Protein AF-A0AAJ0V4L4-F1 (afdb_monomer)

Foldseek 3Di:
DDDDDVVVVVVVVVVCCVVCVPPDDDDDDCQPPPCVVQDDPPDDDDDDAADPPDPGPVDDDDPVNVVSVVD

Secondary structure (DSSP, 8-state):
-PPP-HHHHHHHHHHHHHHHTT-----S-IIIIIIHHH--TT------PPPTTS--TTS---HHHHHHHH-

Radius of gyration: 16.64 Å; Cα contacts (8 Å, |Δi|>4): 17; chains: 1; bounding box: 26×41×33 Å

pLDDT: mean 85.75, std 10.92, range [44.84, 96.62]

Mean predicted aligned error: 6.74 Å

Sequence (71 aa):
MRRLVLPRIEEALSAAQIRLANAYIERLEWAVTCIDRCDRPHALFCLGPPYFETEGYGVPFPFAQYEKMAD

Structure (mmCIF, N/CA/C/O backbone):
data_AF-A0AAJ0V4L4-F1
#
_entry.id   AF-A0AAJ0V4L4-F1
#
loop_
_atom_site.group_PDB
_atom_site.id
_atom_site.type_symbol
_atom_site.label_atom_id
_atom_site.label_alt_id
_atom_site.label_comp_id
_atom_site.label_asym_id
_atom_site.label_entity_id
_atom_site.label_seq_id
_atom_site.pdbx_PDB_ins_code
_atom_site.Cartn_x
_atom_site.Cartn_y
_atom_site.Cartn_z
_atom_site.occupancy
_atom_site.B_iso_or_equiv
_atom_site.auth_seq_id
_atom_site.auth_comp_id
_atom_site.auth_asym_id
_atom_site.auth_atom_id
_atom_site.pdbx_PDB_model_num
ATOM 1 N N . MET A 1 1 ? 10.105 22.155 -12.833 1.00 44.84 1 MET A N 1
ATOM 2 C CA . MET A 1 1 ? 10.738 21.644 -11.596 1.00 44.84 1 MET A CA 1
ATOM 3 C C . MET A 1 1 ? 10.528 22.675 -10.488 1.00 44.84 1 MET A C 1
ATOM 5 O O . MET A 1 1 ? 10.975 23.805 -10.638 1.00 44.84 1 MET A O 1
ATOM 9 N N . ARG A 1 2 ? 9.727 22.367 -9.459 1.00 56.12 2 ARG A N 1
ATOM 10 C CA . ARG A 1 2 ? 9.359 23.340 -8.409 1.00 56.12 2 ARG A CA 1
ATOM 11 C C . ARG A 1 2 ? 10.531 23.490 -7.431 1.00 56.12 2 ARG A C 1
ATOM 13 O O . ARG A 1 2 ? 11.034 22.489 -6.936 1.00 56.12 2 ARG A O 1
ATOM 20 N N . ARG A 1 3 ? 10.974 24.724 -7.174 1.00 59.28 3 ARG A N 1
ATOM 21 C CA . ARG A 1 3 ? 12.058 25.023 -6.225 1.00 59.28 3 ARG A CA 1
ATOM 22 C C . ARG A 1 3 ? 11.564 24.731 -4.805 1.00 59.28 3 ARG A C 1
ATOM 24 O O . ARG A 1 3 ? 10.533 25.265 -4.399 1.00 59.28 3 ARG A O 1
ATOM 31 N N . LEU A 1 4 ? 12.267 23.868 -4.080 1.00 57.16 4 LEU A N 1
ATOM 32 C CA . LEU A 1 4 ? 12.007 23.617 -2.664 1.00 57.16 4 LEU A CA 1
ATOM 33 C C . LEU A 1 4 ? 12.472 24.841 -1.865 1.00 57.16 4 LEU A C 1
ATOM 35 O O . LEU A 1 4 ? 13.610 25.282 -2.013 1.00 57.16 4 LEU A O 1
ATOM 39 N N . VAL A 1 5 ? 11.578 25.417 -1.064 1.00 66.56 5 VAL A N 1
ATOM 40 C CA . VAL A 1 5 ? 11.867 26.558 -0.184 1.00 66.56 5 VAL A CA 1
ATOM 41 C C . VAL A 1 5 ? 11.688 26.066 1.248 1.00 66.56 5 VAL A C 1
ATOM 43 O O . VAL A 1 5 ? 10.666 25.450 1.543 1.00 66.56 5 VAL A O 1
ATOM 46 N N . LEU A 1 6 ? 12.670 26.309 2.117 1.00 66.19 6 LEU A N 1
ATOM 47 C CA . LEU A 1 6 ? 12.749 25.719 3.463 1.00 66.19 6 LEU A CA 1
ATOM 48 C C . LEU A 1 6 ? 11.462 25.849 4.315 1.00 66.19 6 LEU A C 1
ATOM 50 O O . LEU A 1 6 ? 11.035 24.821 4.837 1.00 66.19 6 LEU A O 1
ATOM 54 N N . PRO A 1 7 ? 10.761 27.004 4.376 1.00 69.75 7 PRO A N 1
ATOM 55 C CA . PRO A 1 7 ? 9.529 27.128 5.169 1.00 69.75 7 PRO A CA 1
ATOM 56 C C . PRO A 1 7 ? 8.408 26.1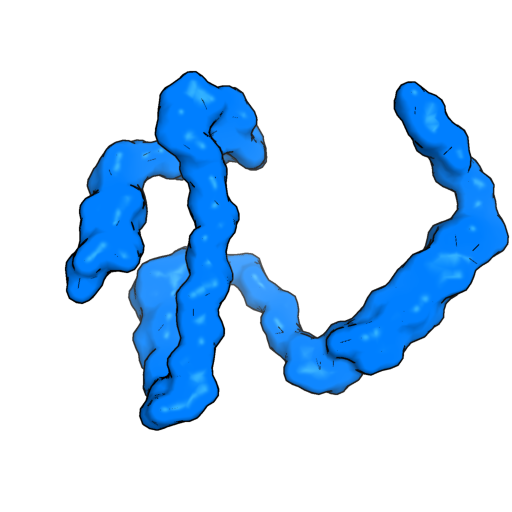93 4.690 1.00 69.75 7 PRO A C 1
ATOM 58 O O . PRO A 1 7 ? 7.617 25.680 5.470 1.00 69.75 7 PRO A O 1
ATOM 61 N N . ARG A 1 8 ? 8.375 25.898 3.386 1.00 76.38 8 ARG A N 1
ATOM 62 C CA . ARG A 1 8 ? 7.372 25.011 2.786 1.00 76.38 8 ARG A CA 1
ATOM 63 C C . ARG A 1 8 ? 7.640 23.533 3.091 1.00 76.38 8 ARG A C 1
ATOM 65 O O . ARG A 1 8 ? 6.714 22.729 3.047 1.00 76.38 8 ARG A O 1
ATOM 72 N N . ILE A 1 9 ? 8.892 23.165 3.372 1.00 88.81 9 ILE A N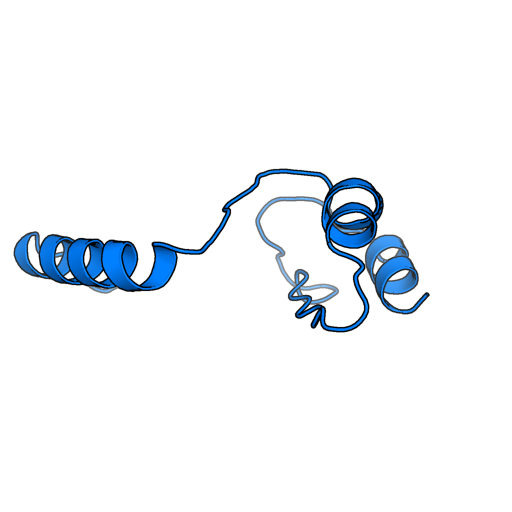 1
ATOM 73 C CA . ILE A 1 9 ? 9.238 21.808 3.815 1.00 88.81 9 ILE A CA 1
ATOM 74 C C . ILE A 1 9 ? 8.794 21.614 5.264 1.00 88.81 9 ILE A C 1
ATOM 76 O O . ILE A 1 9 ? 8.203 20.588 5.574 1.00 88.81 9 ILE A O 1
ATOM 80 N N . GLU A 1 10 ? 9.031 22.596 6.130 1.00 89.44 10 GLU A N 1
ATOM 81 C CA . GLU A 1 10 ? 8.641 22.531 7.541 1.00 89.44 10 GLU A CA 1
ATOM 82 C C . GLU A 1 10 ? 7.125 22.370 7.719 1.00 89.44 10 GLU A C 1
ATOM 84 O O . GLU A 1 10 ? 6.673 21.485 8.451 1.00 89.44 10 GLU A O 1
ATOM 89 N N . GLU A 1 11 ? 6.333 23.150 6.979 1.00 89.88 11 GLU A N 1
ATOM 90 C CA . GLU A 1 11 ? 4.872 23.008 6.948 1.00 89.88 11 GLU A CA 1
ATOM 91 C C . GLU A 1 11 ? 4.447 21.608 6.475 1.00 89.88 11 GLU A C 1
ATOM 93 O O . GLU A 1 11 ? 3.573 20.975 7.073 1.00 89.88 11 GLU A O 1
ATOM 98 N N . ALA A 1 12 ? 5.086 21.091 5.418 1.00 90.50 12 ALA A N 1
ATOM 99 C CA . ALA A 1 12 ? 4.781 19.769 4.878 1.00 90.50 12 ALA A CA 1
ATOM 100 C C . ALA A 1 12 ? 5.136 18.643 5.861 1.00 90.50 12 ALA A C 1
ATOM 102 O O . ALA A 1 12 ? 4.355 17.702 6.014 1.00 90.50 12 ALA A O 1
ATOM 103 N N . LEU A 1 13 ? 6.279 18.746 6.544 1.00 92.25 13 LEU A N 1
ATOM 104 C CA . LEU A 1 13 ? 6.720 17.780 7.551 1.00 92.25 13 LEU A CA 1
ATOM 105 C C . LEU A 1 13 ? 5.812 17.803 8.782 1.00 92.25 13 LEU A C 1
ATOM 107 O O . LEU A 1 13 ? 5.389 16.742 9.239 1.00 92.25 13 LEU A O 1
ATOM 111 N N . SER A 1 14 ? 5.436 18.990 9.261 1.00 93.75 14 SER A N 1
ATOM 112 C CA . SER A 1 14 ? 4.499 19.140 10.382 1.00 93.75 14 SER A CA 1
ATOM 113 C C . SER A 1 14 ? 3.140 18.509 10.060 1.00 93.75 14 SER A C 1
ATOM 115 O O . SER A 1 14 ? 2.590 17.748 10.858 1.00 93.75 14 SER A O 1
ATOM 117 N N . ALA A 1 15 ? 2.615 18.751 8.854 1.00 93.62 15 ALA A N 1
ATOM 118 C CA . ALA A 1 15 ? 1.375 18.126 8.402 1.00 93.62 15 ALA A CA 1
ATOM 119 C C . ALA A 1 15 ? 1.508 16.601 8.236 1.00 93.62 15 ALA A C 1
ATOM 121 O O . ALA A 1 15 ? 0.576 15.863 8.569 1.00 93.62 15 ALA A O 1
ATOM 122 N N . ALA A 1 16 ? 2.646 16.116 7.728 1.00 93.44 16 ALA A N 1
ATOM 123 C CA . ALA A 1 16 ? 2.913 14.688 7.581 1.00 93.44 16 ALA A CA 1
ATOM 124 C C . ALA A 1 16 ? 2.966 13.983 8.942 1.00 93.44 16 ALA A C 1
ATOM 126 O O . ALA A 1 16 ? 2.343 12.936 9.089 1.00 93.44 16 ALA A O 1
ATOM 127 N N . GLN A 1 17 ? 3.617 14.580 9.946 1.00 93.94 17 GLN A N 1
ATOM 128 C CA . GLN A 1 17 ? 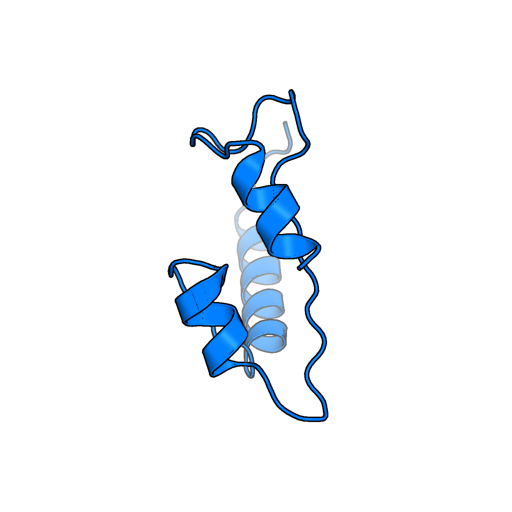3.682 14.036 11.304 1.00 93.94 17 GLN A CA 1
ATOM 129 C C . GLN A 1 17 ? 2.282 13.774 11.876 1.00 93.94 17 GLN A C 1
ATOM 131 O O . GLN A 1 17 ? 2.019 12.685 12.377 1.00 93.94 17 GLN A O 1
ATOM 136 N N . ILE A 1 18 ? 1.369 14.745 11.765 1.00 95.81 18 ILE A N 1
ATOM 137 C CA . ILE A 1 18 ? -0.003 14.605 12.280 1.00 95.81 18 ILE A CA 1
ATOM 138 C C . ILE A 1 18 ? -0.759 13.500 11.529 1.00 95.81 18 ILE A C 1
ATOM 140 O O . ILE A 1 18 ? -1.432 12.680 12.149 1.00 95.81 18 ILE A O 1
ATOM 144 N N . ARG A 1 19 ? -0.637 13.446 10.197 1.00 96.06 19 ARG A N 1
ATOM 145 C CA . ARG A 1 19 ? -1.339 12.450 9.365 1.00 96.06 19 ARG A CA 1
ATOM 146 C C . ARG A 1 19 ? -0.814 11.029 9.556 1.00 96.06 19 ARG A C 1
ATOM 148 O O . ARG A 1 19 ? -1.583 10.083 9.432 1.00 96.06 19 ARG A O 1
ATOM 155 N N . LEU A 1 20 ? 0.476 10.886 9.843 1.00 96.19 20 LEU A N 1
ATOM 156 C CA . LEU A 1 20 ? 1.150 9.597 9.989 1.00 96.19 20 LEU A CA 1
ATOM 157 C C . LEU A 1 20 ? 1.225 9.117 11.443 1.00 96.19 20 LEU A C 1
ATOM 159 O O . LEU A 1 20 ? 1.756 8.039 11.683 1.00 96.19 20 LEU A O 1
ATOM 163 N N . ALA A 1 21 ? 0.674 9.862 12.409 1.00 96.62 21 ALA A N 1
ATOM 164 C CA . ALA A 1 21 ? 0.757 9.527 13.833 1.00 96.62 21 ALA A CA 1
ATOM 165 C C . ALA A 1 21 ? 0.235 8.116 14.181 1.00 96.62 21 ALA A C 1
ATOM 167 O O . ALA A 1 21 ? 0.687 7.526 15.155 1.00 96.62 21 ALA A O 1
ATOM 168 N N . ASN A 1 22 ? -0.682 7.569 13.376 1.00 95.62 22 ASN A N 1
ATOM 169 C CA . ASN A 1 22 ? -1.225 6.213 13.524 1.00 95.62 22 ASN A CA 1
ATOM 170 C C . ASN A 1 22 ? -0.945 5.329 12.295 1.00 95.62 22 ASN A C 1
ATOM 172 O O . ASN A 1 22 ? -1.718 4.421 11.993 1.00 95.62 22 ASN A O 1
ATOM 176 N N . ALA A 1 23 ? 0.126 5.617 11.554 1.00 94.12 23 ALA A N 1
ATOM 177 C CA . ALA A 1 23 ? 0.537 4.846 10.388 1.00 94.12 23 ALA A CA 1
ATOM 178 C C . ALA A 1 23 ? 1.851 4.108 10.662 1.00 94.12 23 ALA A C 1
ATOM 180 O O . ALA A 1 23 ? 2.786 4.662 11.239 1.00 94.12 23 ALA A O 1
ATOM 181 N N . TYR A 1 24 ? 1.938 2.869 10.184 1.00 92.25 24 TYR A N 1
ATOM 182 C CA . TYR A 1 24 ? 3.186 2.115 10.130 1.00 92.25 24 TYR A CA 1
ATOM 183 C C . TYR A 1 24 ? 3.724 2.173 8.700 1.00 92.25 24 TYR A C 1
ATOM 185 O O . TYR A 1 24 ? 3.003 1.870 7.753 1.00 92.25 24 TYR A O 1
ATOM 193 N N . ILE A 1 25 ? 4.980 2.598 8.544 1.00 92.19 25 ILE A N 1
ATOM 194 C CA . ILE A 1 25 ? 5.669 2.643 7.250 1.00 92.19 25 ILE A CA 1
ATOM 195 C C . ILE A 1 25 ? 6.726 1.549 7.256 1.00 92.19 25 ILE A C 1
ATOM 197 O O . ILE A 1 25 ? 7.655 1.581 8.061 1.00 92.19 25 ILE A O 1
ATOM 201 N N . GLU A 1 26 ? 6.586 0.588 6.351 1.00 90.94 26 GLU A N 1
ATOM 202 C CA . GLU A 1 26 ? 7.413 -0.612 6.321 1.00 90.94 26 GLU A CA 1
ATOM 203 C C . GLU A 1 26 ? 8.000 -0.835 4.929 1.00 90.94 26 GLU A C 1
ATOM 205 O O . GLU A 1 26 ? 7.353 -0.600 3.910 1.00 90.94 26 GLU A O 1
ATOM 210 N N . ARG A 1 27 ? 9.250 -1.300 4.888 1.00 91.06 27 ARG A N 1
ATOM 211 C CA . ARG A 1 27 ? 9.944 -1.685 3.657 1.00 91.06 27 ARG A CA 1
ATOM 212 C C . ARG A 1 27 ? 10.097 -3.204 3.645 1.00 91.06 27 ARG A C 1
ATOM 214 O O . ARG A 1 27 ? 11.145 -3.719 4.026 1.00 91.06 27 ARG A O 1
ATOM 221 N N . LEU A 1 28 ? 9.030 -3.898 3.262 1.00 88.69 28 LEU A N 1
ATOM 222 C CA . LEU A 1 28 ? 8.917 -5.360 3.290 1.00 88.69 28 LEU A CA 1
ATOM 223 C C . LEU A 1 28 ? 8.440 -5.896 1.932 1.00 88.69 28 LEU A C 1
ATOM 225 O O . LEU A 1 28 ? 8.02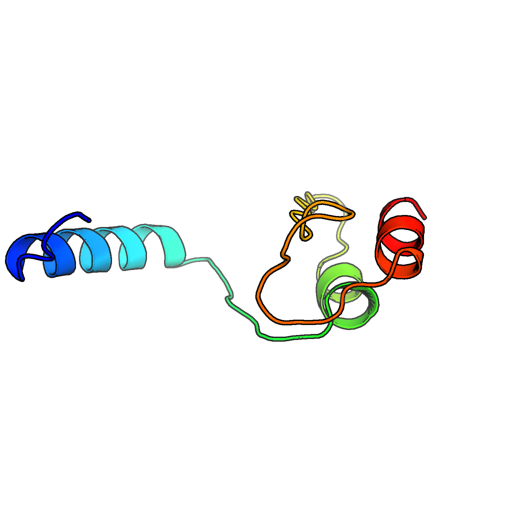9 -5.124 1.066 1.00 88.69 28 LEU A O 1
ATOM 229 N N . GLU A 1 29 ? 8.507 -7.216 1.752 1.00 88.94 29 GLU A N 1
ATOM 230 C CA . GLU A 1 29 ? 7.891 -7.892 0.604 1.00 88.94 29 GLU A CA 1
ATOM 231 C C . GLU A 1 29 ? 6.361 -7.801 0.731 1.00 88.94 29 GLU A C 1
ATOM 233 O O . GLU A 1 29 ? 5.803 -8.073 1.799 1.00 88.94 29 GLU A O 1
ATOM 238 N N . TRP A 1 30 ? 5.686 -7.352 -0.326 1.00 89.50 30 TRP A N 1
ATOM 239 C CA . TRP A 1 30 ? 4.308 -6.878 -0.219 1.00 89.50 30 TRP A CA 1
ATOM 240 C C . TRP A 1 30 ? 3.296 -8.012 -0.014 1.00 89.50 30 TRP A C 1
ATOM 242 O O . TRP A 1 30 ?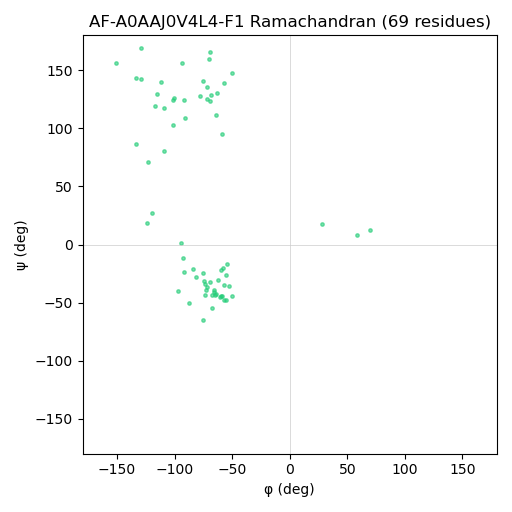 2.377 -7.841 0.785 1.00 89.50 30 TRP A O 1
ATOM 2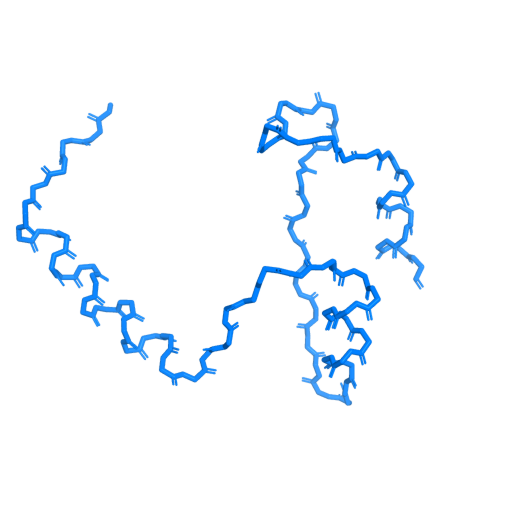52 N N . ALA A 1 31 ? 3.465 -9.157 -0.681 1.00 83.81 31 ALA A N 1
ATOM 253 C CA . ALA A 1 31 ? 2.446 -10.205 -0.702 1.00 83.81 31 ALA A CA 1
ATOM 254 C C . ALA A 1 31 ? 2.424 -10.962 0.632 1.00 83.81 31 ALA A C 1
ATOM 256 O O . ALA A 1 31 ? 1.492 -10.842 1.414 1.00 83.81 31 ALA A O 1
ATOM 257 N N . VAL A 1 32 ? 3.508 -11.667 0.951 1.00 78.75 32 VAL A N 1
ATOM 258 C CA . VAL A 1 32 ? 3.527 -12.589 2.103 1.00 78.75 32 VAL A CA 1
ATOM 259 C C . VAL A 1 32 ? 3.770 -11.862 3.428 1.00 78.75 32 VAL A C 1
ATOM 261 O O . VAL A 1 32 ? 3.371 -12.324 4.490 1.00 78.75 32 VAL A O 1
ATOM 264 N N . THR A 1 33 ? 4.462 -10.718 3.411 1.00 82.38 33 THR A N 1
ATOM 265 C CA . THR A 1 33 ? 4.842 -10.055 4.674 1.00 82.38 33 THR A CA 1
ATOM 266 C C . THR A 1 33 ? 3.869 -8.945 5.061 1.00 82.38 33 THR A C 1
ATOM 268 O O . THR A 1 33 ? 3.544 -8.808 6.241 1.00 82.38 33 THR A O 1
ATOM 271 N N . CYS A 1 34 ? 3.397 -8.150 4.096 1.00 86.94 34 CYS A N 1
ATOM 272 C CA . CYS A 1 34 ? 2.469 -7.057 4.384 1.00 86.94 34 CYS A CA 1
ATOM 273 C C . CYS A 1 34 ? 1.007 -7.509 4.367 1.00 86.94 34 CYS A C 1
ATOM 275 O O . CYS A 1 34 ? 0.306 -7.213 5.335 1.00 86.94 34 CYS A O 1
ATOM 277 N N . ILE A 1 35 ? 0.539 -8.206 3.322 1.00 89.31 35 ILE A N 1
ATOM 278 C CA . ILE A 1 35 ? -0.884 -8.576 3.222 1.00 89.31 35 ILE A CA 1
ATOM 279 C C . ILE A 1 35 ? -1.260 -9.584 4.304 1.00 89.31 35 ILE A C 1
ATOM 281 O O . ILE A 1 35 ? -2.112 -9.256 5.126 1.00 89.31 35 ILE A O 1
ATOM 285 N N . ASP A 1 36 ? -0.563 -10.717 4.408 1.00 88.44 36 ASP A N 1
ATOM 286 C CA . ASP A 1 36 ? -0.909 -11.768 5.382 1.00 88.44 36 ASP A CA 1
ATOM 287 C C . ASP A 1 36 ? -0.918 -11.260 6.835 1.00 88.44 36 ASP A C 1
ATOM 289 O O . ASP A 1 36 ? -1.740 -11.665 7.655 1.00 88.44 36 ASP A O 1
ATOM 293 N N . ARG A 1 37 ? -0.021 -10.325 7.182 1.00 87.62 37 ARG A N 1
ATOM 294 C CA . ARG A 1 37 ? 0.035 -9.738 8.533 1.00 87.62 37 ARG A CA 1
ATOM 295 C C . ARG A 1 37 ? -1.093 -8.739 8.794 1.00 87.62 37 ARG A C 1
ATOM 297 O O . ARG A 1 37 ? -1.496 -8.534 9.948 1.00 87.62 37 ARG A O 1
ATOM 304 N N . CYS A 1 38 ? -1.532 -8.049 7.746 1.00 88.00 38 CYS A N 1
ATOM 305 C CA . CYS A 1 38 ? -2.555 -7.014 7.824 1.00 88.00 38 CYS A CA 1
ATOM 306 C C . CYS A 1 38 ? -3.966 -7.556 7.576 1.00 88.00 38 CYS A C 1
ATOM 308 O O . CYS A 1 38 ? -4.921 -6.836 7.872 1.00 88.00 38 CYS A O 1
ATOM 310 N N . ASP A 1 39 ? -4.101 -8.793 7.091 1.00 91.75 39 ASP A N 1
ATOM 311 C CA . ASP A 1 39 ? -5.387 -9.424 6.818 1.00 91.75 39 ASP A CA 1
ATOM 312 C C . ASP A 1 39 ? -6.198 -9.627 8.101 1.00 91.75 39 ASP A C 1
ATOM 314 O O . ASP A 1 39 ? -5.832 -10.361 9.024 1.00 91.75 39 ASP A O 1
ATOM 318 N N . ARG A 1 40 ? -7.285 -8.860 8.190 1.00 92.25 40 ARG A N 1
ATOM 319 C CA . ARG A 1 40 ? -8.212 -8.794 9.319 1.00 92.25 40 ARG A CA 1
ATOM 320 C C . ARG A 1 40 ? -9.595 -8.424 8.779 1.00 92.25 40 ARG A C 1
ATOM 322 O O . ARG A 1 40 ? -9.668 -7.711 7.781 1.00 92.25 40 ARG A O 1
ATOM 329 N N . PRO A 1 41 ? -10.695 -8.761 9.480 1.00 94.62 41 PRO A N 1
ATOM 330 C CA . PRO A 1 41 ? -12.067 -8.569 8.982 1.00 94.62 41 PRO A CA 1
ATOM 331 C C . PRO A 1 41 ? -12.456 -7.153 8.514 1.00 94.62 41 PRO A C 1
ATOM 333 O O . PRO A 1 41 ? -13.472 -6.983 7.848 1.00 94.62 41 PRO A O 1
ATOM 336 N N . HIS A 1 42 ? -11.689 -6.127 8.884 1.00 93.25 42 HIS A N 1
ATOM 337 C CA . HIS A 1 42 ? -11.943 -4.727 8.535 1.00 93.25 42 HIS A CA 1
ATOM 338 C C . HIS A 1 42 ? -10.760 -4.068 7.811 1.00 93.25 42 HIS A C 1
ATOM 340 O O . HIS A 1 42 ? -10.652 -2.842 7.795 1.00 93.25 42 HIS A O 1
ATOM 346 N N . ALA A 1 43 ? -9.849 -4.865 7.252 1.00 92.62 43 ALA A N 1
ATOM 347 C CA . ALA A 1 43 ? -8.752 -4.364 6.441 1.00 92.62 43 ALA A CA 1
ATOM 348 C C . ALA A 1 43 ? -9.252 -3.954 5.045 1.00 92.62 43 ALA A C 1
ATOM 350 O O . ALA A 1 43 ? -10.092 -4.622 4.446 1.00 92.62 43 ALA A O 1
ATOM 351 N N . LEU A 1 44 ? -8.711 -2.853 4.524 1.00 93.12 44 LEU A N 1
ATOM 352 C CA . LEU A 1 44 ? -8.845 -2.458 3.125 1.00 93.12 44 LEU A CA 1
ATOM 353 C C . LEU A 1 44 ? -7.452 -2.462 2.499 1.00 93.12 44 LEU A C 1
ATOM 355 O O . LEU A 1 44 ? -6.584 -1.693 2.917 1.00 93.12 44 LEU A O 1
ATOM 359 N N . PHE A 1 45 ? -7.257 -3.286 1.474 1.00 92.62 45 PHE A N 1
ATOM 360 C CA . PHE A 1 45 ? -6.011 -3.330 0.718 1.00 92.62 45 PHE A CA 1
ATOM 361 C C . PHE A 1 45 ? -6.083 -2.374 -0.473 1.00 92.62 45 PHE A C 1
ATOM 363 O O . PHE A 1 45 ? -6.804 -2.607 -1.439 1.00 92.62 45 PHE A O 1
ATOM 370 N N . CYS A 1 46 ? -5.333 -1.275 -0.394 1.00 91.25 46 CYS A N 1
ATOM 371 C CA . CYS A 1 46 ? -5.135 -0.357 -1.512 1.00 91.25 46 CYS A CA 1
ATOM 372 C C . CYS A 1 46 ? -3.767 -0.635 -2.133 1.00 91.25 46 CYS A C 1
ATOM 374 O O . CYS A 1 46 ? -2.737 -0.260 -1.570 1.00 91.25 46 CYS A O 1
ATOM 376 N N . LEU A 1 47 ? -3.759 -1.325 -3.272 1.00 91.81 47 LEU A N 1
ATOM 377 C CA . LEU A 1 47 ? -2.531 -1.727 -3.942 1.00 91.81 47 LEU A CA 1
ATOM 378 C C . LEU A 1 47 ? -2.237 -0.796 -5.125 1.00 91.81 47 LEU A C 1
ATOM 380 O O . LEU A 1 47 ? -3.060 -0.639 -6.023 1.00 91.81 47 LEU A O 1
ATOM 384 N N . GLY A 1 48 ? -1.051 -0.187 -5.124 1.00 90.00 48 GLY A N 1
ATOM 385 C CA . GLY A 1 48 ? -0.577 0.708 -6.185 1.00 90.00 48 GLY A CA 1
ATOM 386 C C . GLY A 1 48 ? 0.749 0.229 -6.775 1.00 90.00 48 GLY A C 1
ATOM 387 O O . GLY A 1 48 ? 1.777 0.842 -6.482 1.00 90.00 48 GLY A O 1
ATOM 388 N N . PRO A 1 49 ? 0.765 -0.875 -7.548 1.00 89.69 49 PRO A N 1
ATOM 389 C CA . PRO A 1 49 ? 1.986 -1.366 -8.177 1.00 89.69 49 PRO A CA 1
ATOM 390 C C . PRO A 1 49 ? 2.442 -0.409 -9.296 1.00 89.69 49 PRO A C 1
ATOM 392 O O . PRO A 1 49 ? 1.656 0.431 -9.747 1.00 89.69 49 PRO A O 1
ATOM 395 N N . PRO A 1 50 ? 3.687 -0.535 -9.796 1.00 89.19 50 PRO A N 1
ATOM 396 C CA . PRO A 1 50 ? 4.077 0.098 -11.054 1.00 89.19 50 PRO A CA 1
ATOM 397 C C . PRO A 1 50 ? 3.073 -0.217 -12.169 1.00 89.19 50 PRO A C 1
ATOM 399 O O . PRO A 1 50 ? 2.524 -1.319 -12.214 1.00 89.19 50 PRO A O 1
ATOM 402 N N . TYR A 1 51 ? 2.856 0.705 -13.106 1.00 86.56 51 TYR A N 1
ATOM 403 C CA . TYR A 1 51 ? 2.033 0.394 -14.274 1.00 86.56 51 TYR A CA 1
ATOM 404 C C . TYR A 1 51 ? 2.785 -0.557 -15.211 1.00 86.56 51 TYR A C 1
ATOM 406 O O . TYR A 1 51 ? 3.976 -0.368 -15.473 1.00 86.56 51 TYR A O 1
ATOM 414 N N . PHE A 1 52 ? 2.082 -1.575 -15.709 1.00 85.31 52 PHE A N 1
ATOM 415 C CA . PHE A 1 52 ? 2.655 -2.574 -16.608 1.00 85.31 52 PHE A CA 1
ATOM 416 C C . PHE A 1 52 ? 3.256 -1.908 -17.856 1.00 85.31 52 PHE A C 1
ATOM 418 O O . PHE A 1 52 ? 2.686 -0.953 -18.378 1.00 85.31 52 PHE A O 1
ATOM 425 N N . GLU A 1 53 ? 4.427 -2.386 -18.288 1.00 81.38 53 GLU A N 1
ATOM 426 C CA . GLU A 1 53 ? 5.195 -1.869 -19.440 1.00 81.38 53 GLU A CA 1
ATOM 427 C C . GLU A 1 53 ? 5.605 -0.385 -19.378 1.00 81.38 53 GLU A C 1
ATOM 429 O O . GLU A 1 53 ? 6.173 0.146 -20.332 1.00 81.38 53 GLU A O 1
ATOM 434 N N . THR A 1 54 ? 5.399 0.291 -18.248 1.00 79.06 54 THR A N 1
ATOM 435 C CA . THR A 1 54 ? 5.943 1.636 -18.013 1.00 79.06 54 THR A CA 1
ATOM 436 C C . THR A 1 54 ? 7.280 1.554 -17.277 1.00 79.06 54 THR A C 1
ATOM 438 O O . THR A 1 54 ? 7.549 0.567 -16.590 1.00 79.06 54 THR A O 1
ATOM 441 N N . GLU A 1 55 ? 8.136 2.579 -17.396 1.00 64.69 55 GLU A N 1
ATOM 442 C CA . GLU A 1 55 ? 9.335 2.703 -16.551 1.00 64.69 55 GLU A CA 1
ATOM 443 C C . GLU A 1 55 ? 8.920 2.743 -15.067 1.00 64.69 55 GLU A C 1
ATOM 445 O O . GLU A 1 55 ? 8.547 3.780 -14.518 1.00 64.69 55 GLU A O 1
ATOM 450 N N . GLY A 1 56 ? 8.939 1.580 -14.415 1.00 64.31 56 GLY A N 1
ATOM 451 C CA . GLY A 1 56 ? 8.515 1.410 -13.030 1.00 64.31 56 GLY A CA 1
ATOM 452 C C . GLY A 1 56 ? 9.679 1.564 -12.062 1.00 64.31 56 GLY A C 1
ATOM 453 O O . GLY A 1 56 ? 10.659 0.844 -12.205 1.00 64.31 56 GLY A O 1
ATOM 454 N N . TYR A 1 57 ? 9.551 2.488 -11.095 1.00 71.88 57 TYR A N 1
ATOM 455 C CA . TYR A 1 57 ? 10.339 2.736 -9.860 1.00 71.88 57 TYR A CA 1
ATOM 456 C C . TYR A 1 57 ? 11.843 2.343 -9.794 1.00 71.88 57 TYR A C 1
ATOM 458 O O . TYR A 1 57 ? 12.407 2.273 -8.704 1.00 71.88 57 TYR A O 1
ATOM 466 N N . GLY A 1 58 ? 12.523 2.115 -10.919 1.00 77.31 58 GLY A N 1
ATOM 467 C CA . GLY A 1 58 ? 13.898 1.616 -10.996 1.00 77.31 58 GLY A CA 1
ATOM 468 C C . GLY A 1 58 ? 14.098 0.150 -10.582 1.00 77.31 58 GLY A C 1
ATOM 469 O O . GLY A 1 58 ? 15.245 -0.249 -10.387 1.00 77.31 58 GLY A O 1
ATOM 470 N N . VAL A 1 59 ? 13.034 -0.652 -10.424 1.00 79.19 59 VAL A N 1
ATOM 471 C CA . VAL A 1 59 ? 13.119 -2.053 -9.958 1.00 79.19 59 VAL A CA 1
ATOM 472 C C . VAL A 1 59 ? 12.271 -3.002 -10.817 1.00 79.19 59 VAL A C 1
ATOM 474 O O . VAL A 1 59 ? 11.182 -2.614 -11.238 1.00 79.19 59 VAL A O 1
ATOM 477 N N . PRO A 1 60 ? 12.721 -4.251 -11.071 1.00 83.94 60 PRO A N 1
ATOM 478 C CA . PRO A 1 60 ? 11.917 -5.226 -11.805 1.00 83.94 60 PRO A CA 1
ATOM 479 C C . PRO A 1 60 ? 10.625 -5.580 -11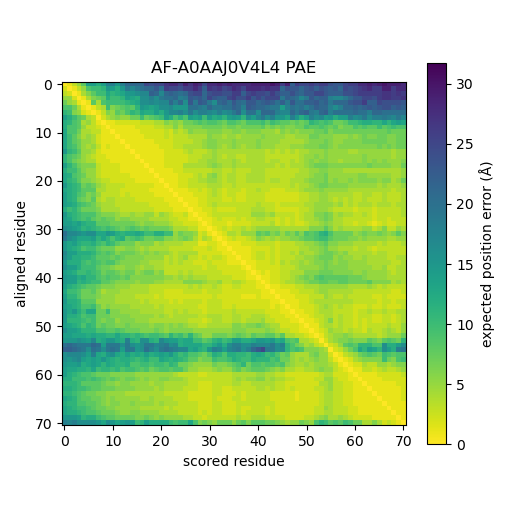.061 1.00 83.94 60 PRO A C 1
ATOM 481 O O . PRO A 1 60 ? 10.661 -5.961 -9.892 1.00 83.94 60 PRO A O 1
ATOM 484 N N . PHE A 1 61 ? 9.496 -5.519 -11.765 1.00 88.38 61 PHE A N 1
ATOM 485 C CA . PHE A 1 61 ? 8.188 -5.946 -11.270 1.00 88.38 61 PHE A CA 1
ATOM 486 C C . PHE A 1 61 ? 7.512 -6.810 -12.3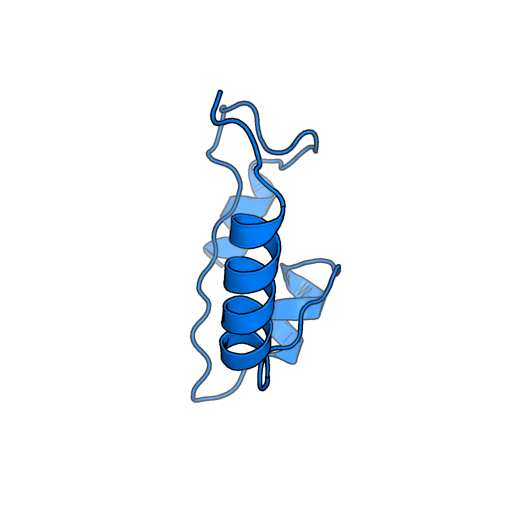54 1.00 88.38 61 PHE A C 1
ATOM 488 O O . PHE A 1 61 ? 6.846 -6.275 -13.240 1.00 88.38 61 PHE A O 1
ATOM 495 N N . PRO A 1 62 ? 7.783 -8.132 -12.387 1.00 90.25 62 PRO A N 1
ATOM 496 C CA . PRO A 1 62 ? 7.331 -9.007 -13.472 1.00 90.25 62 PRO A CA 1
ATOM 497 C C . PRO A 1 62 ? 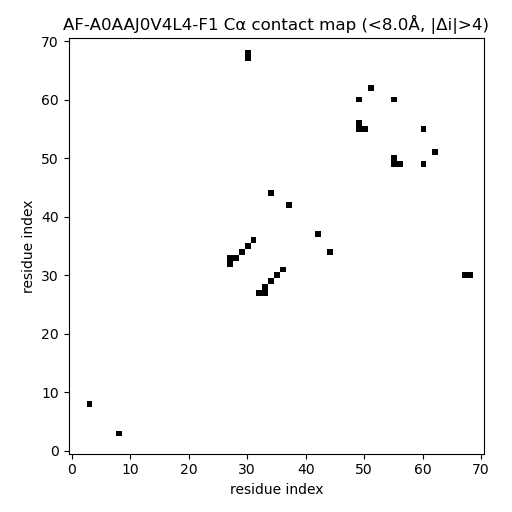5.812 -9.219 -13.446 1.00 90.25 62 PRO A C 1
ATOM 499 O O . PRO A 1 62 ? 5.188 -9.087 -12.396 1.00 90.25 62 PRO A O 1
ATOM 502 N N . PHE A 1 63 ? 5.234 -9.632 -14.582 1.00 91.00 63 PHE A N 1
ATOM 503 C CA . PHE A 1 63 ? 3.783 -9.831 -14.731 1.00 91.00 63 PHE A CA 1
ATOM 504 C C . PHE A 1 63 ? 3.170 -10.744 -13.647 1.00 91.00 63 PHE A C 1
ATOM 506 O O . PHE A 1 63 ? 2.098 -10.455 -13.128 1.00 91.00 63 PHE A O 1
ATOM 513 N N . ALA A 1 64 ? 3.915 -11.763 -13.206 1.00 92.62 64 ALA A N 1
ATOM 514 C CA . ALA A 1 64 ? 3.512 -12.676 -12.134 1.00 92.62 64 ALA A CA 1
ATOM 515 C C . ALA A 1 64 ? 3.200 -11.991 -10.790 1.00 92.62 64 ALA A C 1
ATOM 517 O O . ALA A 1 64 ? 2.534 -12.570 -9.939 1.00 92.62 64 ALA A O 1
ATOM 518 N N . GLN A 1 65 ? 3.687 -10.768 -10.559 1.00 91.75 65 GLN A N 1
ATOM 519 C CA . GLN A 1 65 ? 3.305 -9.996 -9.377 1.00 91.75 65 GLN A CA 1
ATOM 520 C C . GLN A 1 65 ? 1.877 -9.455 -9.488 1.00 91.75 65 GLN A C 1
ATOM 522 O O . GLN A 1 65 ? 1.191 -9.407 -8.481 1.00 91.75 65 GLN A O 1
ATOM 527 N N . TYR A 1 66 ? 1.412 -9.101 -10.688 1.00 91.69 66 TYR A N 1
ATOM 528 C CA . TYR A 1 66 ? 0.029 -8.666 -10.903 1.00 91.69 66 TYR A CA 1
ATOM 529 C C . TYR A 1 66 ? -0.945 -9.838 -10.793 1.00 91.69 66 TYR A C 1
ATOM 531 O O . TYR A 1 66 ? -2.023 -9.665 -10.238 1.00 91.69 66 TYR A O 1
ATOM 539 N N . GLU A 1 67 ? -0.552 -11.027 -11.260 1.00 93.38 67 GLU A N 1
ATOM 540 C CA . GLU A 1 67 ? -1.339 -12.256 -11.071 1.00 93.38 67 GLU A CA 1
ATOM 541 C C . GLU A 1 67 ? -1.575 -12.516 -9.576 1.00 93.38 67 GLU A C 1
ATOM 543 O O . GLU A 1 67 ? -2.719 -12.614 -9.149 1.00 93.38 67 GLU A O 1
ATOM 548 N N . LYS A 1 68 ? -0.521 -12.436 -8.752 1.00 91.81 68 LYS A N 1
ATOM 549 C CA . LYS A 1 68 ? -0.626 -12.553 -7.284 1.00 91.81 68 LYS A CA 1
ATOM 550 C C . LYS A 1 68 ? -1.510 -11.503 -6.607 1.00 91.81 68 LYS A C 1
ATOM 552 O O . LYS A 1 68 ? -1.869 -11.686 -5.455 1.00 91.81 68 LYS A O 1
ATOM 557 N N . MET A 1 69 ? -1.754 -10.358 -7.242 1.00 91.12 69 MET A N 1
ATOM 558 C CA . MET A 1 69 ? -2.636 -9.317 -6.692 1.00 91.12 69 MET A CA 1
ATOM 559 C C . MET A 1 69 ? -4.105 -9.587 -7.013 1.00 91.12 69 MET A C 1
ATOM 561 O O . MET A 1 69 ? -4.976 -8.986 -6.388 1.00 91.12 69 MET A O 1
ATOM 565 N N . ALA A 1 70 ? -4.363 -10.402 -8.038 1.00 90.50 70 ALA A N 1
ATOM 566 C CA . ALA A 1 70 ? -5.697 -10.796 -8.464 1.00 90.50 70 ALA A CA 1
ATOM 567 C C . ALA A 1 70 ? -6.172 -12.096 -7.792 1.00 90.50 70 ALA A C 1
ATOM 569 O O . ALA A 1 70 ? -7.384 -12.305 -7.721 1.00 90.50 70 ALA A O 1
ATOM 570 N N . ASP A 1 71 ? -5.231 -12.930 -7.337 1.00 84.88 71 ASP A N 1
ATOM 571 C CA . ASP A 1 71 ? -5.462 -14.110 -6.490 1.00 84.88 71 ASP A CA 1
ATOM 572 C C . ASP A 1 71 ? -5.931 -13.723 -5.074 1.00 84.88 71 ASP A C 1
ATOM 574 O O . ASP A 1 71 ? -6.862 -14.395 -4.567 1.00 84.88 71 ASP A O 1
#

Solvent-accessible surface area (backbone atoms only — not comparable to full-atom values): 4978 Å² total; per-residue (Å²): 135,84,81,87,50,73,73,63,50,53,55,50,50,57,54,46,51,67,72,42,71,88,57,88,88,80,95,69,60,60,66,78,60,46,44,64,72,55,67,50,103,84,58,80,88,85,84,81,74,68,60,85,98,48,97,32,95,91,55,96,77,59,71,70,58,59,52,64,73,73,107